Protein AF-A0A2E2Y1G9-F1 (afdb_monomer)

Sequence (35 aa):
MKVFTTGQVAKICKVAPRTVSKWFDSGRLNGYRIP

Mean predicted aligned error: 4.16 Å

Radius of gyration: 9.41 Å; Cα contacts (8 Å, |Δi|>4): 18; chains: 1; bounding box: 25×17×23 Å

Secondary structure (DSSP, 8-state):
-----HHHHHHHTT--HHHHHHHHHTTSS------

Structure (mmCIF, N/CA/C/O backbone):
data_AF-A0A2E2Y1G9-F1
#
_entry.id   AF-A0A2E2Y1G9-F1
#
loop_
_atom_site.group_PDB
_atom_site.id
_atom_site.type_symbol
_atom_site.label_atom_id
_atom_site.label_alt_id
_atom_site.label_comp_id
_atom_site.label_asym_id
_atom_site.label_entity_id
_atom_site.label_seq_id
_atom_site.pdbx_PDB_ins_code
_atom_site.Cartn_x
_atom_site.Cartn_y
_atom_site.Cartn_z
_atom_site.occupancy
_atom_site.B_iso_or_equiv
_atom_site.auth_seq_id
_atom_site.auth_comp_id
_atom_site.auth_asym_id
_atom_site.auth_atom_id
_atom_site.pdbx_PDB_model_num
ATOM 1 N N . MET A 1 1 ? -8.071 -6.560 17.855 1.00 59.41 1 MET A N 1
ATOM 2 C CA . MET A 1 1 ? -7.803 -6.690 16.405 1.00 59.41 1 MET A CA 1
ATOM 3 C C . MET A 1 1 ? -6.966 -5.490 15.974 1.00 59.41 1 MET A C 1
ATOM 5 O O . MET A 1 1 ? -7.384 -4.375 16.248 1.00 59.41 1 MET A O 1
ATOM 9 N N . LYS A 1 2 ? -5.753 -5.687 15.436 1.00 80.31 2 LYS A N 1
ATOM 10 C CA . LYS A 1 2 ? -4.869 -4.578 15.024 1.00 80.31 2 LYS A CA 1
ATOM 11 C C . LYS A 1 2 ? -5.020 -4.353 13.520 1.00 80.31 2 LYS A C 1
ATOM 13 O O . LYS A 1 2 ? -4.710 -5.250 12.744 1.00 80.31 2 LYS A O 1
ATOM 18 N N . VAL A 1 3 ? -5.509 -3.178 13.137 1.00 82.69 3 VAL A N 1
ATOM 19 C CA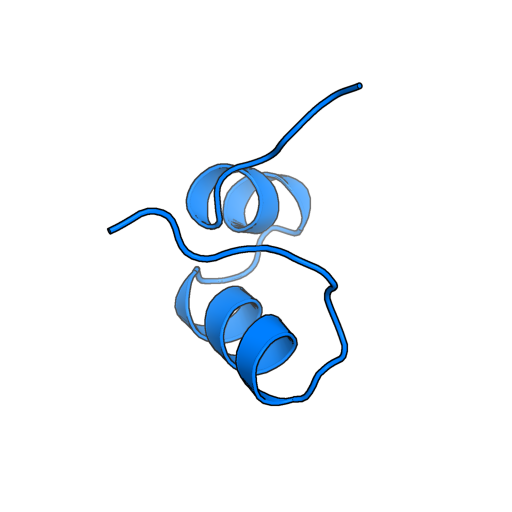 . VAL A 1 3 ? -5.555 -2.718 11.744 1.00 82.69 3 VAL A CA 1
ATOM 20 C C . VAL A 1 3 ? -4.316 -1.868 11.506 1.00 82.69 3 VAL A C 1
ATOM 22 O O . VAL A 1 3 ? -4.012 -0.985 12.307 1.00 82.69 3 VAL A O 1
ATOM 25 N N . PHE A 1 4 ? -3.599 -2.150 10.423 1.00 88.12 4 PHE A N 1
ATOM 26 C CA . PHE A 1 4 ? -2.425 -1.385 10.024 1.00 88.12 4 PHE A CA 1
ATOM 27 C C . PHE A 1 4 ? -2.735 -0.595 8.763 1.00 88.12 4 PHE A C 1
ATOM 29 O O . PHE A 1 4 ? -3.318 -1.124 7.817 1.00 88.12 4 PHE A O 1
ATOM 36 N N . THR A 1 5 ? -2.310 0.663 8.731 1.00 89.75 5 THR A N 1
ATOM 37 C CA . THR A 1 5 ? -2.381 1.452 7.503 1.00 89.75 5 THR A CA 1
ATOM 38 C C . THR A 1 5 ? -1.319 0.984 6.513 1.00 89.75 5 THR A C 1
ATOM 40 O O . THR A 1 5 ? -0.268 0.456 6.894 1.00 89.75 5 THR A O 1
ATOM 43 N N . THR A 1 6 ? -1.539 1.250 5.229 1.00 88.00 6 THR A N 1
ATOM 44 C CA . THR A 1 6 ? -0.577 0.960 4.155 1.00 88.00 6 THR A CA 1
ATOM 45 C C . THR A 1 6 ? 0.815 1.531 4.459 1.00 88.00 6 THR A C 1
ATOM 47 O O . THR A 1 6 ? 1.828 0.894 4.175 1.00 88.00 6 THR A O 1
ATOM 50 N N . GLY A 1 7 ? 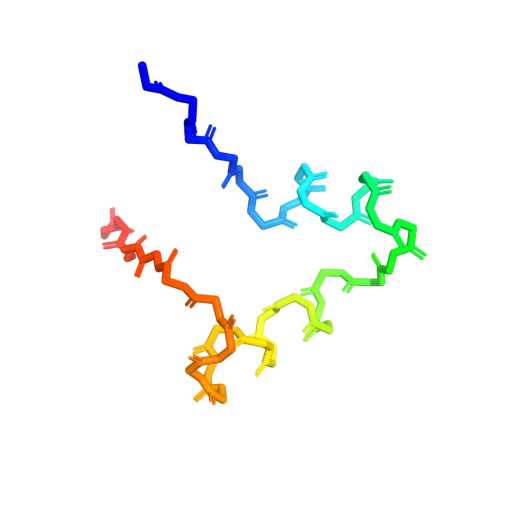0.882 2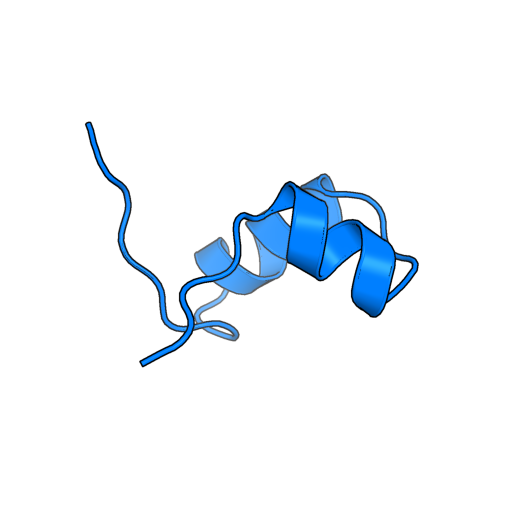.701 5.109 1.00 90.38 7 GLY A N 1
ATOM 51 C CA . GLY A 1 7 ? 2.136 3.327 5.535 1.00 90.38 7 GLY A CA 1
ATOM 52 C C . GLY A 1 7 ? 2.825 2.619 6.708 1.00 90.38 7 GLY A C 1
ATOM 53 O O . GLY A 1 7 ? 4.053 2.546 6.743 1.00 90.38 7 GLY A O 1
ATOM 54 N N . GLN A 1 8 ? 2.065 2.061 7.653 1.00 92.12 8 GLN A N 1
ATOM 55 C CA . GLN A 1 8 ? 2.632 1.258 8.742 1.00 92.12 8 GLN A CA 1
ATOM 56 C C . GLN A 1 8 ? 3.193 -0.063 8.216 1.00 92.12 8 GLN A C 1
ATOM 58 O O . GLN A 1 8 ? 4.324 -0.413 8.547 1.00 92.12 8 GLN A O 1
ATOM 63 N N . VAL A 1 9 ? 2.453 -0.747 7.340 1.00 90.38 9 VAL A N 1
ATOM 64 C CA . VAL A 1 9 ? 2.923 -1.980 6.688 1.00 90.38 9 VAL A CA 1
ATOM 65 C C . VAL A 1 9 ? 4.190 -1.709 5.873 1.00 90.38 9 VAL A C 1
ATOM 67 O O . VAL A 1 9 ? 5.158 -2.458 5.975 1.00 90.38 9 VAL A O 1
ATOM 70 N N . ALA A 1 10 ? 4.234 -0.590 5.145 1.00 93.81 10 ALA A N 1
ATOM 71 C CA . ALA A 1 10 ? 5.416 -0.166 4.399 1.00 93.81 10 ALA A CA 1
ATOM 72 C C . ALA A 1 10 ? 6.655 -0.008 5.301 1.00 93.81 10 ALA A C 1
ATOM 74 O O . ALA A 1 10 ? 7.726 -0.516 4.970 1.00 93.81 10 ALA A O 1
ATOM 75 N N . LYS A 1 11 ? 6.507 0.621 6.476 1.00 94.38 11 LYS A N 1
ATOM 76 C CA . LYS A 1 11 ? 7.603 0.776 7.450 1.00 94.38 11 LYS A CA 1
ATOM 77 C C . LYS A 1 11 ? 8.043 -0.554 8.062 1.00 94.38 11 LYS A C 1
ATOM 79 O O . LYS A 1 11 ? 9.241 -0.799 8.156 1.00 94.38 11 LYS A O 1
ATOM 84 N N . ILE A 1 12 ? 7.094 -1.408 8.448 1.00 92.88 12 ILE A N 1
ATOM 85 C CA . ILE A 1 12 ? 7.377 -2.720 9.055 1.00 92.88 12 ILE A CA 1
ATOM 86 C C . ILE A 1 12 ? 8.133 -3.613 8.066 1.00 92.88 12 ILE A C 1
ATOM 88 O O . ILE A 1 12 ? 9.158 -4.197 8.408 1.00 92.88 12 ILE A O 1
ATOM 92 N N . CYS A 1 13 ? 7.663 -3.670 6.821 1.00 91.75 13 CYS A N 1
ATOM 93 C CA . CYS A 1 13 ? 8.264 -4.486 5.772 1.00 91.75 13 CYS A CA 1
ATOM 94 C C . CYS A 1 13 ? 9.458 -3.807 5.081 1.00 91.75 13 CYS A C 1
ATOM 96 O O . CYS A 1 13 ? 10.057 -4.413 4.198 1.00 91.75 13 CYS A O 1
ATOM 98 N N . LYS A 1 14 ? 9.804 -2.564 5.455 1.00 93.88 14 LYS A N 1
ATOM 99 C CA . LYS A 1 14 ? 10.843 -1.737 4.811 1.00 93.88 14 LYS A CA 1
ATOM 100 C C . LYS A 1 14 ? 10.676 -1.631 3.286 1.00 93.88 14 LYS A C 1
ATOM 102 O O . LYS A 1 14 ? 11.655 -1.573 2.546 1.00 93.88 14 LYS A O 1
ATOM 107 N N . VAL A 1 15 ? 9.433 -1.601 2.811 1.00 93.88 15 VAL A N 1
ATOM 108 C CA . VAL A 1 15 ? 9.098 -1.457 1.387 1.00 93.88 15 VAL A CA 1
ATOM 109 C C . VAL A 1 15 ? 8.440 -0.111 1.125 1.00 93.88 15 VAL A C 1
ATOM 111 O O . VAL A 1 15 ? 7.852 0.502 2.01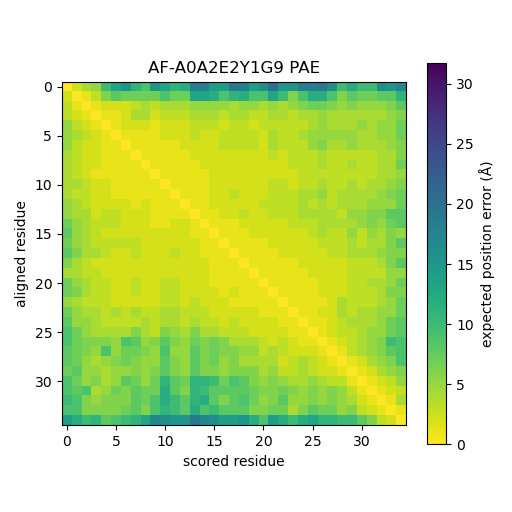2 1.00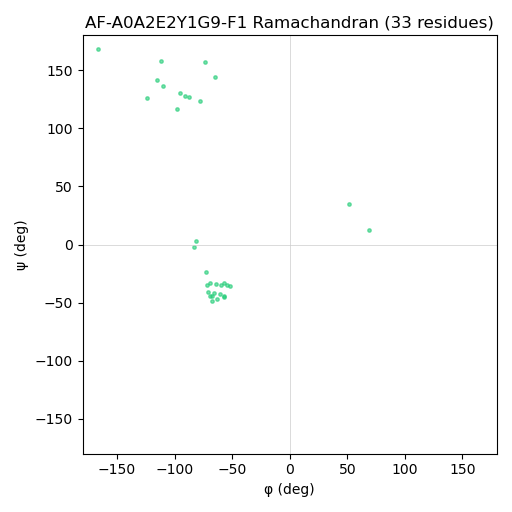 93.88 15 VAL A O 1
ATOM 114 N N . ALA A 1 16 ? 8.493 0.349 -0.122 1.00 93.88 16 ALA A N 1
ATOM 115 C CA . ALA A 1 16 ? 7.752 1.536 -0.523 1.00 93.88 16 ALA A CA 1
ATOM 116 C C . ALA A 1 16 ? 6.224 1.293 -0.423 1.00 93.88 16 ALA A C 1
ATOM 118 O O . ALA A 1 16 ? 5.764 0.205 -0.782 1.00 93.88 16 ALA A O 1
ATOM 119 N N . PRO A 1 17 ? 5.407 2.297 -0.039 1.00 89.69 17 PRO A N 1
ATOM 120 C CA . PRO A 1 17 ? 3.947 2.159 0.061 1.00 89.69 17 PRO A CA 1
ATOM 121 C C . PRO A 1 17 ? 3.277 1.653 -1.223 1.00 89.69 17 PRO A C 1
ATOM 123 O O . PRO A 1 17 ? 2.358 0.846 -1.160 1.00 89.69 17 PRO A O 1
ATOM 126 N N . ARG A 1 18 ? 3.802 2.036 -2.397 1.00 91.31 18 ARG A N 1
ATOM 127 C CA . ARG A 1 18 ? 3.366 1.537 -3.717 1.00 91.31 18 ARG A CA 1
ATOM 128 C C . ARG A 1 18 ? 3.448 0.014 -3.859 1.00 91.31 18 ARG A C 1
ATOM 130 O O . ARG A 1 18 ? 2.644 -0.580 -4.568 1.00 91.31 18 ARG A O 1
ATOM 137 N N . THR A 1 19 ? 4.424 -0.618 -3.208 1.00 92.75 19 THR A N 1
ATOM 138 C CA . THR A 1 19 ? 4.585 -2.076 -3.213 1.00 92.75 19 THR A CA 1
ATOM 139 C C . THR A 1 19 ? 3.481 -2.725 -2.392 1.00 92.75 19 THR A C 1
ATOM 141 O O . THR A 1 19 ? 2.893 -3.707 -2.830 1.00 92.75 19 THR A O 1
ATOM 144 N N . VAL A 1 20 ? 3.143 -2.124 -1.249 1.00 91.44 20 VAL A N 1
ATOM 145 C CA . 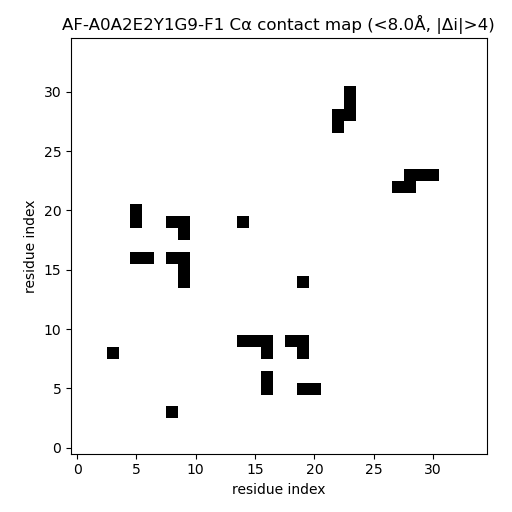VAL A 1 20 ? 2.029 -2.572 -0.411 1.00 91.44 20 VAL A CA 1
ATOM 146 C C . VAL A 1 20 ? 0.695 -2.382 -1.140 1.00 91.44 20 VAL A C 1
ATOM 148 O O . VAL A 1 20 ? -0.110 -3.305 -1.144 1.00 91.44 20 VAL A O 1
ATOM 151 N N . SER A 1 21 ? 0.482 -1.259 -1.839 1.00 89.31 21 SER A N 1
ATOM 152 C CA . SER A 1 21 ? -0.700 -1.070 -2.699 1.00 89.31 21 SER A CA 1
ATOM 153 C C . SER A 1 21 ? -0.806 -2.165 -3.762 1.00 89.31 21 SER A C 1
ATOM 155 O O . SER A 1 21 ? -1.851 -2.790 -3.883 1.00 89.31 21 SER A O 1
ATOM 157 N N . LYS A 1 22 ? 0.299 -2.503 -4.444 1.00 91.06 22 LYS A N 1
ATOM 158 C CA . LYS A 1 22 ? 0.321 -3.637 -5.384 1.00 91.06 22 LYS A CA 1
ATOM 159 C C . LYS A 1 22 ? -0.029 -4.969 -4.720 1.00 91.06 22 LYS A C 1
ATOM 161 O O . LYS A 1 22 ? -0.625 -5.824 -5.367 1.00 91.06 22 LYS A O 1
ATOM 166 N N . TRP A 1 23 ? 0.352 -5.192 -3.464 1.00 90.56 23 TRP A N 1
ATOM 167 C CA . TRP A 1 23 ? -0.032 -6.402 -2.729 1.00 90.56 23 TRP A CA 1
ATOM 168 C C . TRP A 1 23 ? -1.528 -6.439 -2.406 1.00 90.56 23 TRP A C 1
ATOM 170 O O . TRP A 1 23 ? -2.117 -7.514 -2.450 1.00 90.56 23 TRP A O 1
ATOM 180 N N . PHE A 1 24 ? -2.148 -5.284 -2.162 1.00 86.56 24 PHE A N 1
ATOM 181 C CA . PHE A 1 24 ? -3.603 -5.172 -2.056 1.00 86.56 24 PHE A CA 1
ATOM 182 C C . PHE A 1 24 ? -4.299 -5.426 -3.399 1.00 86.56 24 PHE A C 1
ATOM 184 O O . PHE A 1 24 ? -5.197 -6.260 -3.456 1.00 86.56 24 PHE A O 1
ATOM 191 N N . ASP A 1 25 ? -3.846 -4.794 -4.487 1.00 85.94 25 ASP A N 1
ATOM 192 C CA . ASP A 1 25 ? -4.423 -4.993 -5.828 1.00 85.94 25 ASP A CA 1
ATOM 193 C C . ASP A 1 25 ? -4.247 -6.429 -6.347 1.00 85.94 25 ASP A C 1
ATOM 195 O O . ASP A 1 25 ? -5.115 -6.959 -7.032 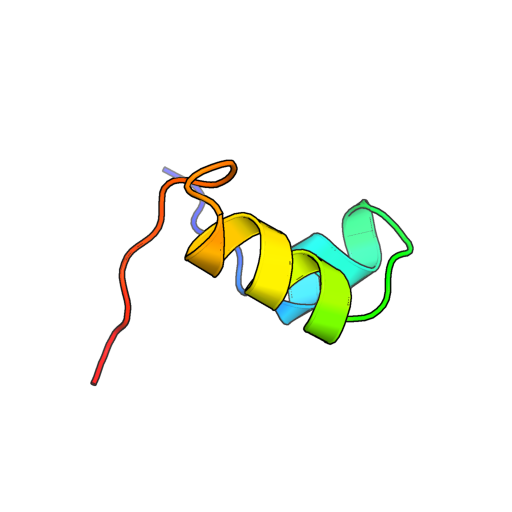1.00 85.94 25 ASP A O 1
ATOM 199 N N . SER A 1 26 ? -3.139 -7.090 -5.997 1.00 87.50 26 SER A N 1
ATOM 200 C CA . SER A 1 26 ? -2.890 -8.493 -6.366 1.00 87.50 26 SER A CA 1
ATOM 201 C C . SER A 1 26 ? -3.577 -9.512 -5.452 1.00 87.50 26 SER A C 1
ATOM 203 O O . SER A 1 26 ? -3.361 -10.710 -5.623 1.00 87.50 26 SER A O 1
ATOM 205 N N . GLY A 1 27 ? -4.363 -9.069 -4.464 1.00 85.81 27 GLY A N 1
ATOM 206 C CA . GLY A 1 27 ? -5.049 -9.957 -3.519 1.00 85.81 27 GLY A CA 1
ATOM 207 C C . GLY A 1 27 ? -4.114 -10.697 -2.552 1.00 85.81 27 GLY A C 1
ATOM 208 O O . GLY A 1 27 ? -4.540 -11.619 -1.862 1.00 85.81 27 GLY A O 1
ATOM 209 N N . ARG A 1 28 ? -2.836 -10.299 -2.472 1.00 84.56 28 ARG A N 1
ATOM 210 C CA . ARG A 1 28 ? -1.856 -10.835 -1.512 1.00 84.56 28 ARG A CA 1
ATOM 211 C C . ARG A 1 28 ? -2.100 -10.354 -0.083 1.00 84.56 28 ARG A C 1
ATOM 213 O O . ARG A 1 28 ? -1.645 -11.004 0.854 1.00 84.56 28 ARG A O 1
ATOM 220 N N . LEU A 1 29 ? -2.778 -9.220 0.087 1.00 83.50 29 LEU A N 1
ATOM 221 C CA . LEU A 1 29 ? -3.164 -8.682 1.388 1.00 83.50 29 LEU A CA 1
ATOM 222 C C . LEU A 1 29 ? -4.674 -8.473 1.448 1.00 83.50 29 LEU A C 1
ATOM 224 O O . LEU A 1 29 ? -5.243 -7.762 0.624 1.00 83.50 29 LEU A O 1
ATOM 228 N N . ASN A 1 30 ? -5.305 -9.055 2.468 1.00 79.38 30 ASN A N 1
ATOM 229 C CA . ASN A 1 30 ? -6.688 -8.755 2.812 1.00 79.38 30 ASN A CA 1
ATOM 230 C C . ASN A 1 30 ? -6.749 -7.422 3.557 1.00 79.38 30 ASN A C 1
ATOM 232 O O . ASN A 1 30 ? -6.117 -7.243 4.599 1.00 79.38 30 ASN A O 1
ATOM 236 N N . GLY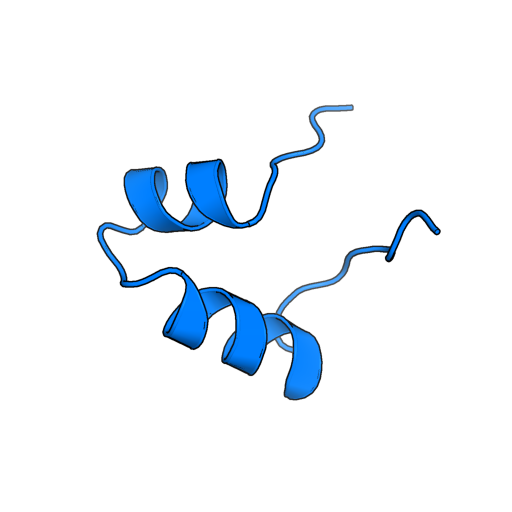 A 1 31 ? -7.538 -6.493 3.036 1.00 79.50 31 GLY A N 1
ATOM 237 C CA . GLY A 1 31 ? -7.870 -5.257 3.723 1.00 79.50 31 GLY A CA 1
ATOM 238 C C . GLY A 1 31 ? -9.032 -4.566 3.046 1.00 79.50 31 GLY A C 1
ATOM 239 O O . GLY A 1 31 ? -9.463 -4.935 1.957 1.00 79.50 31 GLY A O 1
ATOM 240 N N . TYR A 1 32 ? -9.563 -3.575 3.738 1.00 76.38 32 TYR A N 1
ATOM 241 C CA . TYR A 1 32 ? -10.746 -2.846 3.332 1.00 76.38 32 TYR A CA 1
ATOM 242 C C . TYR A 1 32 ? -10.354 -1.397 3.057 1.00 76.38 32 TYR A C 1
ATOM 244 O O . TYR A 1 32 ? -9.505 -0.823 3.743 1.00 76.38 32 TYR A O 1
ATOM 252 N N . ARG A 1 33 ? -10.954 -0.812 2.021 1.00 73.62 33 ARG A N 1
ATOM 253 C CA . ARG A 1 33 ? -10.838 0.621 1.759 1.00 73.62 33 ARG A CA 1
ATOM 254 C C . ARG A 1 33 ? -11.931 1.324 2.551 1.00 73.62 33 ARG A C 1
ATOM 256 O O . ARG A 1 33 ? -13.092 0.935 2.466 1.00 73.62 33 ARG A O 1
ATOM 263 N N . ILE A 1 34 ? -11.540 2.317 3.337 1.00 73.25 34 ILE A N 1
ATOM 264 C CA . ILE A 1 34 ? -12.467 3.238 3.994 1.00 73.25 34 ILE A CA 1
ATOM 265 C C . ILE A 1 34 ? -12.637 4.419 3.022 1.00 73.25 34 ILE A C 1
ATOM 267 O O . ILE A 1 34 ? -11.604 4.888 2.532 1.00 73.25 34 ILE A O 1
ATOM 271 N N . PRO A 1 35 ? -13.871 4.823 2.665 1.00 68.00 35 PRO A N 1
ATOM 272 C CA . PRO A 1 35 ? -14.113 5.994 1.822 1.00 68.00 35 PRO A CA 1
ATOM 273 C C . PRO A 1 35 ? -13.649 7.298 2.480 1.00 68.00 35 PRO A C 1
ATOM 275 O O . PRO A 1 35 ? -13.626 7.360 3.732 1.00 68.00 35 PRO A O 1
#

Foldseek 3Di:
DDDDDLVRVCVVVVHDSVVSVVCVVVVVDDDDDDD

Nearest PDB structures (foldseek):
  4j2n-assembly1_B  TM=9.193E-01  e=8.062E-01  Pukovnikvirus pukovnik
  5d90-assembly2_C  TM=7.461E-01  e=5.975E+00  Haemophilus influenzae Rd KW20
  6eyd-assembly1_F  TM=7.591E-01  e=9.179E+00  Mycolicibacterium smegmatis MC2 155
  5ipl-assembly1_F  TM=7.520E-01  e=9.859E+00  Escherichia coli

pLDDT: mean 86.16, std 8.02, range [59.41, 94.38]

Solvent-accessible surface area (backbone atoms only — not comparable to full-atom values): 2343 Å² total; per-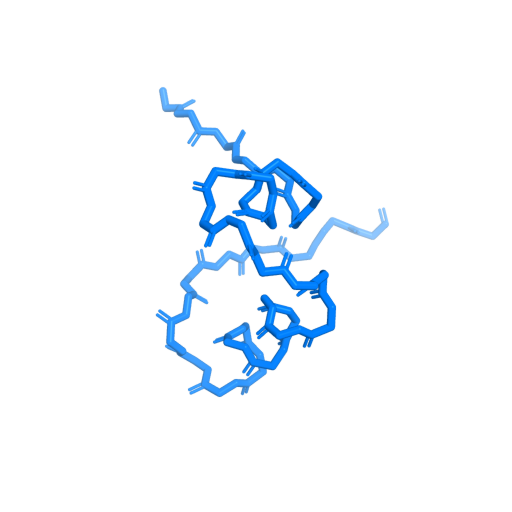residue (Å²): 138,90,85,74,53,61,65,53,50,14,62,75,69,73,44,59,48,70,57,48,51,49,31,44,77,70,66,75,42,91,80,81,86,80,133